Protein AF-U5CSK8-F1 (afdb_monomer_lite)

Secondary structure (DSSP, 8-state):
--HHHHHHHHHHHHHHHHHHHHHTTT-STT--HHHHHHHHHHHHHHHHHHHHHHHHHHHHHHHHHHHHHHHH------------

Radius of gyration: 20.48 Å; chains: 1; bounding box: 51×18×51 Å

Organism: NCBI:txid1388761

Foldseek 3Di:
DDPVVLVVLVVVLVVLLVVQCVVQVNDPVSGDPVSVVVNVVSVVSNVVSVVVVVVVVVVVVVVVVVVCCVPVVDPDPPPPPPPD

Sequence (84 aa):
MNINEIEKNIKRINKEIEEIYWLSGGSEELMTPQMKKRYAYLMLEMLENIYYLYDYLELLESIANYWVIKYLKIDFDLEKESDE

pLDDT: mean 84.99, std 14.25, range [39.59, 98.19]

Structure (mmCIF, N/CA/C/O backbone):
data_AF-U5CSK8-F1
#
_entry.id   AF-U5CSK8-F1
#
loop_
_atom_site.group_PDB
_atom_site.id
_atom_site.type_symbol
_atom_site.label_atom_id
_atom_site.label_alt_id
_atom_site.label_comp_id
_atom_site.label_asym_id
_atom_site.label_entity_id
_atom_site.label_seq_id
_atom_site.pdbx_PDB_ins_code
_atom_site.Cartn_x
_atom_site.Cartn_y
_atom_site.Cartn_z
_atom_site.occupancy
_atom_site.B_iso_or_equiv
_atom_site.auth_seq_id
_atom_site.auth_comp_id
_atom_site.auth_asym_id
_atom_site.auth_atom_id
_atom_site.pdbx_PDB_model_num
ATOM 1 N N . MET A 1 1 ? -5.728 -10.133 9.376 1.00 77.06 1 MET A N 1
ATOM 2 C CA . MET A 1 1 ? -4.416 -9.451 9.453 1.00 77.06 1 MET A CA 1
ATOM 3 C C . MET A 1 1 ? -4.463 -8.448 10.605 1.00 77.06 1 MET A C 1
ATOM 5 O O . MET A 1 1 ? -5.542 -7.926 10.849 1.00 77.06 1 MET A O 1
ATOM 9 N N . ASN A 1 2 ? -3.381 -8.221 11.361 1.00 85.69 2 ASN A N 1
ATOM 10 C CA . ASN A 1 2 ? -3.388 -7.231 12.459 1.00 85.69 2 ASN A CA 1
ATOM 11 C C . ASN A 1 2 ? -2.789 -5.881 12.024 1.00 85.69 2 ASN A C 1
ATOM 13 O O . ASN A 1 2 ? -2.066 -5.821 11.033 1.00 85.69 2 ASN A O 1
ATOM 17 N N . ILE A 1 3 ? -3.042 -4.813 12.790 1.00 85.88 3 ILE A N 1
ATOM 18 C CA . ILE A 1 3 ? -2.633 -3.442 12.431 1.0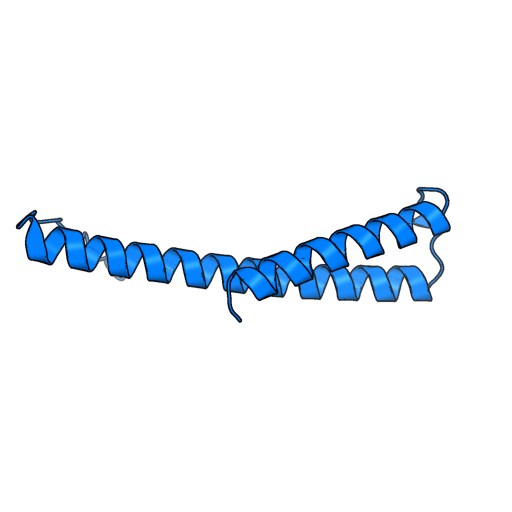0 85.88 3 ILE A CA 1
ATOM 19 C C . ILE A 1 3 ? -1.117 -3.283 12.203 1.00 85.88 3 ILE A C 1
ATOM 21 O O . ILE A 1 3 ? -0.710 -2.581 11.282 1.00 85.88 3 ILE A O 1
ATOM 25 N N . ASN A 1 4 ? -0.273 -3.985 12.969 1.00 90.12 4 ASN A N 1
ATOM 26 C CA . ASN A 1 4 ? 1.186 -3.907 12.819 1.00 90.12 4 ASN A CA 1
ATOM 27 C C . ASN A 1 4 ? 1.656 -4.578 11.520 1.00 90.12 4 ASN A C 1
ATOM 29 O O . ASN A 1 4 ? 2.629 -4.154 10.897 1.00 90.12 4 ASN A O 1
ATOM 33 N N . GLU A 1 5 ? 0.977 -5.651 11.118 1.00 93.06 5 GLU A N 1
ATOM 34 C CA . GLU A 1 5 ? 1.236 -6.344 9.860 1.00 93.06 5 GLU A CA 1
ATOM 35 C C . GLU A 1 5 ? 0.809 -5.489 8.661 1.00 93.06 5 GLU A C 1
ATOM 37 O O . GLU A 1 5 ? 1.590 -5.338 7.723 1.00 93.06 5 GLU A O 1
ATOM 42 N N . ILE A 1 6 ? -0.357 -4.838 8.749 1.00 89.12 6 ILE A N 1
ATOM 43 C CA . ILE A 1 6 ? -0.835 -3.865 7.754 1.00 89.12 6 ILE A CA 1
ATOM 44 C C . ILE A 1 6 ? 0.179 -2.726 7.590 1.00 89.12 6 ILE A C 1
ATOM 46 O O . ILE A 1 6 ? 0.607 -2.421 6.478 1.00 89.12 6 ILE A O 1
ATOM 50 N N . GLU A 1 7 ? 0.638 -2.132 8.694 1.00 90.94 7 GLU A N 1
ATOM 51 C CA . GLU A 1 7 ? 1.621 -1.044 8.662 1.00 90.94 7 GLU A CA 1
ATOM 52 C C . GLU A 1 7 ? 2.939 -1.480 8.003 1.00 90.94 7 GLU A C 1
ATOM 54 O O . GLU A 1 7 ? 3.508 -0.764 7.171 1.00 90.94 7 GLU A O 1
ATOM 59 N N . LYS A 1 8 ? 3.424 -2.679 8.346 1.00 96.00 8 LYS A N 1
ATOM 60 C CA . LYS A 1 8 ? 4.634 -3.252 7.752 1.00 96.00 8 LYS A CA 1
ATOM 61 C C . LYS A 1 8 ? 4.470 -3.470 6.247 1.00 96.00 8 LYS A C 1
ATOM 63 O O . LYS A 1 8 ? 5.398 -3.169 5.491 1.00 96.00 8 LYS A O 1
ATOM 68 N N . ASN A 1 9 ? 3.313 -3.965 5.816 1.00 95.75 9 ASN A N 1
ATOM 69 C CA . ASN A 1 9 ? 3.018 -4.211 4.410 1.00 95.75 9 ASN A CA 1
ATOM 70 C C . ASN A 1 9 ? 2.947 -2.904 3.621 1.00 95.75 9 ASN A C 1
ATOM 72 O O . ASN A 1 9 ? 3.653 -2.777 2.624 1.00 95.75 9 ASN A O 1
ATOM 76 N N . ILE A 1 10 ? 2.215 -1.898 4.107 1.00 94.38 10 ILE A N 1
ATOM 77 C CA . ILE A 1 10 ? 2.118 -0.581 3.456 1.00 94.38 10 ILE A CA 1
ATOM 78 C C . ILE A 1 10 ? 3.506 0.062 3.312 1.00 94.38 10 ILE A C 1
ATOM 80 O O . ILE A 1 10 ? 3.864 0.528 2.230 1.00 94.38 10 ILE A O 1
ATOM 84 N N . LYS A 1 11 ? 4.334 0.031 4.368 1.00 96.88 11 LYS A N 1
ATOM 85 C CA . LYS A 1 11 ? 5.715 0.547 4.318 1.00 96.88 11 LYS A CA 1
ATOM 86 C C . LYS A 1 11 ? 6.563 -0.157 3.259 1.00 96.88 11 LYS A C 1
ATOM 88 O O . LYS A 1 11 ? 7.287 0.507 2.518 1.00 96.88 11 LYS A O 1
ATOM 93 N N . ARG A 1 12 ? 6.481 -1.489 3.176 1.00 98.12 12 ARG A N 1
ATOM 94 C CA . ARG A 1 12 ? 7.189 -2.273 2.152 1.00 98.12 12 ARG A CA 1
ATOM 95 C C . ARG A 1 12 ? 6.692 -1.926 0.746 1.00 98.12 12 ARG A C 1
ATOM 97 O O . ARG A 1 12 ? 7.518 -1.694 -0.130 1.00 98.12 12 ARG A O 1
ATOM 104 N N . ILE A 1 13 ? 5.375 -1.870 0.540 1.00 97.88 13 ILE A N 1
ATOM 105 C CA . ILE A 1 13 ? 4.765 -1.566 -0.761 1.00 97.88 13 ILE A CA 1
ATOM 106 C C . ILE A 1 13 ? 5.219 -0.192 -1.261 1.00 97.88 13 ILE A C 1
ATOM 108 O O . ILE A 1 13 ? 5.677 -0.088 -2.396 1.00 97.88 13 ILE A O 1
ATOM 112 N N . ASN A 1 14 ? 5.162 0.835 -0.408 1.00 96.69 14 ASN A N 1
ATOM 113 C CA . ASN A 1 14 ? 5.598 2.188 -0.767 1.00 96.69 14 ASN A CA 1
ATOM 114 C C . ASN A 1 14 ? 7.061 2.213 -1.208 1.00 96.69 14 ASN A C 1
ATOM 116 O O . ASN A 1 14 ? 7.381 2.784 -2.248 1.00 96.69 14 ASN A O 1
ATOM 120 N N . LYS A 1 15 ? 7.934 1.529 -0.464 1.00 98.19 15 LYS A N 1
ATOM 121 C CA . LYS A 1 15 ? 9.351 1.433 -0.815 1.00 98.19 15 LYS A CA 1
ATOM 122 C C . LYS A 1 15 ? 9.562 0.772 -2.181 1.00 98.19 15 LYS A C 1
ATOM 124 O O . LYS A 1 15 ? 10.347 1.261 -2.983 1.00 98.19 15 LYS A O 1
ATOM 129 N N . GLU A 1 16 ? 8.858 -0.320 -2.470 1.00 97.88 16 GLU A N 1
ATOM 130 C CA . GLU A 1 16 ? 8.990 -0.999 -3.765 1.00 97.88 16 GLU A CA 1
ATOM 131 C C . GLU A 1 16 ? 8.421 -0.175 -4.928 1.00 97.88 16 GLU A C 1
ATOM 133 O O . GLU A 1 16 ? 8.970 -0.199 -6.029 1.00 97.88 16 GLU A O 1
ATOM 138 N N . ILE A 1 17 ? 7.347 0.584 -4.699 1.00 95.31 17 ILE A N 1
ATOM 139 C CA . ILE A 1 17 ? 6.813 1.530 -5.685 1.00 95.31 17 ILE A CA 1
ATOM 140 C C . ILE A 1 17 ? 7.840 2.629 -5.991 1.00 95.31 17 ILE A C 1
ATOM 142 O O . ILE A 1 17 ? 8.075 2.927 -7.164 1.00 95.31 17 ILE A O 1
ATOM 146 N N . GLU A 1 18 ? 8.484 3.194 -4.966 1.00 95.81 18 GLU A N 1
ATOM 147 C CA . GLU A 1 18 ? 9.563 4.173 -5.139 1.00 95.81 18 GLU A CA 1
ATOM 148 C C . GLU A 1 18 ? 10.741 3.583 -5.922 1.00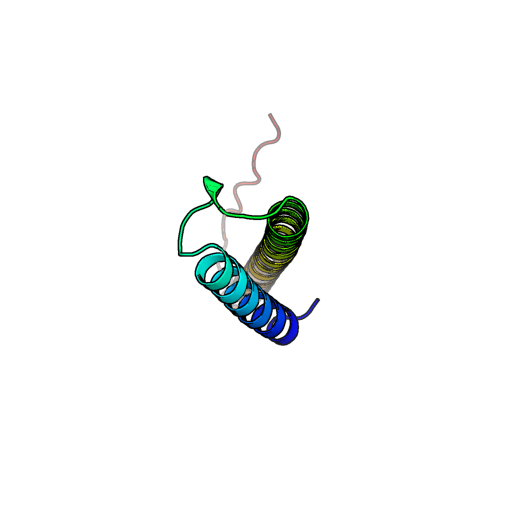 95.81 18 GLU A C 1
ATOM 150 O O . GLU A 1 18 ? 11.248 4.225 -6.840 1.00 95.81 18 GLU A O 1
ATOM 155 N N . GLU A 1 19 ? 11.153 2.351 -5.615 1.00 97.31 19 GLU A N 1
ATOM 156 C CA . GLU A 1 19 ? 12.211 1.652 -6.352 1.00 97.31 19 GLU A CA 1
ATOM 157 C C . GLU A 1 19 ? 11.849 1.473 -7.835 1.00 97.31 19 GLU A C 1
ATOM 159 O O . GLU A 1 19 ? 12.676 1.750 -8.705 1.00 97.31 19 GLU A O 1
ATOM 164 N N . ILE A 1 20 ? 10.611 1.077 -8.151 1.00 95.12 20 ILE A N 1
ATOM 165 C CA . ILE A 1 20 ? 10.135 0.965 -9.540 1.00 95.12 20 ILE A CA 1
ATOM 166 C C . ILE A 1 20 ? 10.171 2.325 -10.243 1.00 95.12 20 ILE A C 1
ATOM 168 O O . ILE A 1 20 ? 10.653 2.408 -11.373 1.00 95.12 20 ILE A O 1
ATOM 172 N N . TYR A 1 21 ? 9.692 3.380 -9.582 1.00 91.00 21 TYR A N 1
ATOM 173 C CA . TYR A 1 21 ? 9.682 4.734 -10.133 1.00 91.00 21 TYR A CA 1
ATOM 174 C C . TYR A 1 21 ? 11.102 5.243 -10.415 1.00 91.00 21 TYR A C 1
ATOM 176 O O . TYR A 1 21 ? 11.373 5.784 -11.487 1.00 91.00 21 TYR A O 1
ATOM 184 N N . TRP A 1 22 ? 12.042 5.012 -9.496 1.00 96.44 22 TRP A N 1
ATOM 185 C CA . TRP A 1 22 ? 13.451 5.346 -9.698 1.00 96.44 22 TRP A CA 1
ATOM 186 C C . TRP A 1 22 ? 14.074 4.569 -10.858 1.00 96.44 22 TRP A C 1
ATOM 188 O O . TRP A 1 22 ? 14.750 5.162 -11.700 1.00 96.44 22 TRP A O 1
ATOM 198 N N . LEU A 1 23 ? 13.828 3.258 -10.939 1.00 95.88 23 LEU A N 1
ATOM 199 C CA . LEU A 1 23 ? 14.358 2.411 -12.011 1.00 95.88 23 LEU A CA 1
ATOM 200 C C . LEU A 1 23 ? 13.792 2.765 -13.390 1.00 95.88 23 LEU A C 1
ATOM 202 O O . LEU A 1 23 ? 14.466 2.542 -14.394 1.00 95.88 23 LEU A O 1
ATOM 206 N N . SER A 1 24 ? 12.583 3.323 -13.452 1.00 93.12 24 SER A N 1
ATOM 207 C CA . SER A 1 24 ? 11.976 3.790 -14.698 1.00 93.12 24 SER A CA 1
ATOM 208 C C . SER A 1 24 ? 12.342 5.238 -15.045 1.00 93.12 24 SER A C 1
ATOM 210 O O . SER A 1 24 ? 11.778 5.811 -15.972 1.00 93.12 24 SER A O 1
ATOM 212 N N . GLY A 1 25 ? 13.264 5.871 -14.311 1.00 91.94 25 GLY A N 1
ATOM 213 C CA . GLY A 1 25 ? 13.628 7.273 -14.541 1.00 91.94 25 GLY A CA 1
ATOM 214 C C . GLY A 1 25 ? 12.479 8.248 -14.268 1.00 91.94 25 GLY A C 1
ATOM 215 O O . GLY A 1 25 ? 12.448 9.338 -14.834 1.00 91.94 25 GLY A O 1
ATOM 216 N N . GLY A 1 26 ? 11.519 7.846 -13.435 1.00 88.00 26 GLY A N 1
ATOM 217 C CA . GLY A 1 26 ? 10.351 8.638 -13.071 1.00 88.00 26 GLY A CA 1
ATOM 218 C C . GLY A 1 26 ? 9.244 8.685 -14.126 1.00 88.00 26 GLY A C 1
ATOM 219 O O . GLY A 1 26 ? 8.361 9.531 -14.033 1.00 88.00 26 GLY A O 1
ATOM 220 N N . SER A 1 27 ? 9.270 7.805 -15.133 1.00 90.00 27 SER A N 1
ATOM 221 C CA . SER A 1 27 ? 8.220 7.730 -16.157 1.00 90.00 27 SER A CA 1
ATOM 222 C C . SER A 1 27 ? 7.639 6.325 -16.273 1.00 90.00 27 SER A C 1
ATOM 224 O O . SER A 1 27 ? 8.370 5.334 -16.306 1.00 90.00 27 SER A O 1
ATOM 226 N N . GLU A 1 28 ? 6.314 6.227 -16.371 1.00 83.00 28 GLU A N 1
ATOM 227 C CA . GLU A 1 28 ? 5.616 4.964 -16.636 1.00 83.00 28 GLU A CA 1
ATOM 228 C C . GLU A 1 28 ? 5.900 4.435 -18.053 1.00 83.00 28 GLU A C 1
ATOM 230 O O . GLU A 1 28 ? 5.939 3.224 -18.289 1.00 83.00 28 GLU A O 1
ATOM 235 N N . GLU A 1 29 ? 6.150 5.329 -19.012 1.00 91.50 29 GLU A N 1
ATOM 236 C CA . GLU A 1 29 ? 6.474 4.962 -20.396 1.00 91.50 29 GLU A CA 1
ATOM 237 C C . GLU A 1 29 ? 7.789 4.181 -20.481 1.00 91.50 29 GLU A C 1
ATOM 239 O O . GLU A 1 29 ? 7.948 3.308 -21.333 1.00 91.50 29 GLU A O 1
ATOM 244 N N . LEU A 1 30 ? 8.700 4.460 -19.548 1.00 94.31 30 LEU A N 1
ATOM 245 C CA . LEU A 1 30 ? 10.007 3.824 -19.433 1.00 94.31 30 LEU A CA 1
ATOM 246 C C . LEU A 1 30 ? 9.982 2.554 -18.566 1.00 94.31 30 LEU A C 1
ATOM 248 O O . LEU A 1 30 ? 10.998 1.867 -18.454 1.00 94.31 30 LEU A O 1
ATOM 252 N N . MET A 1 31 ? 8.842 2.204 -17.961 1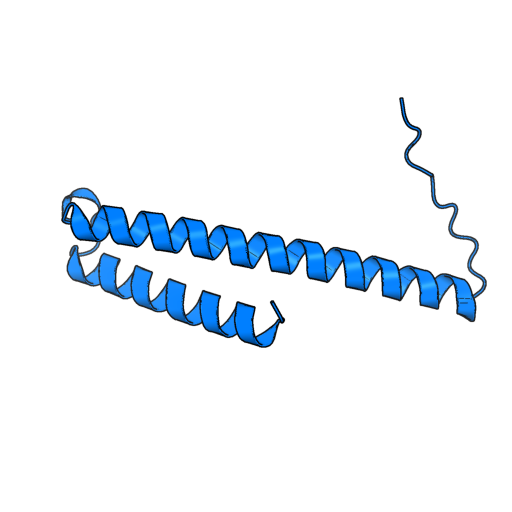.00 95.06 31 MET A N 1
ATOM 253 C CA . MET A 1 31 ? 8.718 0.958 -17.207 1.00 95.06 31 MET A CA 1
ATOM 254 C C . MET A 1 31 ? 8.730 -0.248 -18.145 1.00 95.06 31 MET A C 1
ATOM 256 O O . MET A 1 31 ? 7.956 -0.337 -19.102 1.00 95.06 31 MET A O 1
ATOM 260 N N . THR A 1 32 ? 9.546 -1.244 -17.805 1.00 96.44 32 THR A N 1
ATOM 261 C CA . THR A 1 32 ? 9.504 -2.540 -18.487 1.00 96.44 32 THR A CA 1
ATOM 262 C C . THR A 1 32 ? 8.163 -3.243 -18.236 1.00 96.44 32 THR A C 1
ATOM 264 O O . THR A 1 32 ? 7.497 -2.987 -17.225 1.00 96.44 32 THR A O 1
ATOM 267 N N . PRO A 1 33 ? 7.756 -4.195 -19.093 1.00 96.00 33 PRO A N 1
ATOM 268 C CA . PRO A 1 33 ? 6.559 -4.996 -18.842 1.00 96.00 33 PRO A CA 1
ATOM 269 C C . PRO A 1 33 ? 6.564 -5.689 -17.468 1.00 96.00 33 PRO A C 1
ATOM 271 O O . PRO A 1 33 ? 5.520 -5.789 -16.823 1.00 96.00 33 PRO A O 1
ATOM 274 N N . GLN A 1 34 ? 7.732 -6.132 -16.981 1.00 94.81 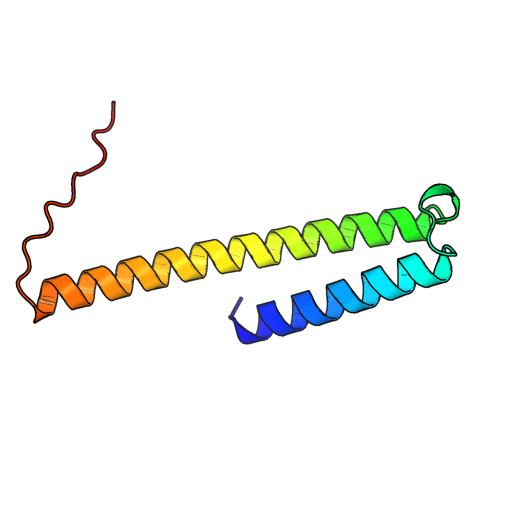34 GLN A N 1
ATOM 275 C CA . GLN A 1 34 ? 7.855 -6.723 -15.646 1.00 94.81 34 GLN A CA 1
ATOM 276 C C . GLN A 1 34 ? 7.612 -5.698 -14.530 1.00 94.81 34 GLN A C 1
ATOM 278 O O . GLN A 1 34 ? 6.932 -6.028 -13.559 1.00 94.81 34 GLN A O 1
ATOM 283 N N . MET A 1 35 ? 8.113 -4.466 -14.672 1.00 94.25 35 MET A N 1
ATOM 284 C CA . MET A 1 35 ? 7.861 -3.381 -13.715 1.00 94.25 35 MET A CA 1
ATOM 285 C C . MET A 1 35 ? 6.374 -3.047 -13.637 1.00 94.25 35 MET A C 1
ATOM 287 O O . MET A 1 35 ? 5.825 -3.024 -12.541 1.00 94.25 35 MET A O 1
ATOM 291 N N . LYS A 1 36 ? 5.699 -2.894 -14.784 1.00 90.12 36 LYS A N 1
ATOM 292 C CA . LYS A 1 36 ? 4.249 -2.632 -14.831 1.00 90.12 36 LYS A CA 1
ATOM 293 C C . LYS A 1 36 ? 3.453 -3.746 -14.157 1.00 90.12 36 LYS A C 1
ATOM 295 O O . LYS A 1 36 ? 2.566 -3.484 -13.348 1.00 90.12 36 LYS A O 1
ATOM 300 N N . LYS A 1 37 ? 3.819 -5.003 -14.430 1.00 94.12 37 LYS A N 1
ATOM 301 C CA . LYS A 1 37 ? 3.213 -6.167 -13.776 1.00 94.12 37 LYS A CA 1
ATOM 302 C C . LYS A 1 37 ? 3.429 -6.141 -12.259 1.00 94.12 37 LYS A C 1
ATOM 304 O O . LYS A 1 37 ? 2.481 -6.375 -11.517 1.00 94.12 37 LYS A O 1
ATOM 309 N N . ARG A 1 38 ? 4.647 -5.849 -11.782 1.00 95.38 38 ARG A N 1
ATOM 310 C CA . ARG A 1 38 ? 4.933 -5.760 -10.339 1.00 95.38 38 ARG A CA 1
ATOM 311 C C . ARG A 1 38 ? 4.179 -4.605 -9.687 1.00 95.38 38 ARG A C 1
ATOM 313 O O . ARG A 1 38 ? 3.583 -4.820 -8.639 1.00 95.38 38 ARG A O 1
ATOM 320 N N . TYR A 1 39 ? 4.156 -3.437 -10.322 1.00 90.56 39 TYR A N 1
ATOM 321 C CA . TYR A 1 39 ? 3.415 -2.269 -9.859 1.00 90.56 39 TYR A CA 1
ATOM 322 C C . TYR A 1 39 ? 1.924 -2.589 -9.688 1.00 90.56 39 TYR A C 1
ATOM 324 O O . TYR A 1 39 ? 1.366 -2.351 -8.624 1.00 90.56 39 TYR A O 1
ATOM 332 N N . ALA A 1 40 ? 1.296 -3.240 -10.673 1.00 93.31 40 ALA A N 1
ATOM 333 C CA . ALA A 1 40 ? -0.101 -3.662 -10.569 1.00 93.31 40 ALA A CA 1
ATOM 334 C C . ALA A 1 40 ? -0.356 -4.615 -9.384 1.00 93.31 40 ALA A C 1
ATOM 336 O O . ALA A 1 40 ? -1.329 -4.435 -8.656 1.00 93.31 40 ALA A O 1
ATOM 337 N N . TYR A 1 41 ? 0.525 -5.594 -9.139 1.00 96.88 41 TYR A N 1
ATOM 338 C CA . TYR A 1 41 ? 0.398 -6.465 -7.961 1.00 96.88 41 TYR A CA 1
ATOM 339 C C . TYR A 1 41 ? 0.540 -5.706 -6.643 1.00 96.88 41 TYR A C 1
ATOM 341 O O . TYR A 1 41 ? -0.203 -5.980 -5.707 1.00 96.88 41 TYR A O 1
ATOM 349 N N . LEU A 1 42 ? 1.470 -4.754 -6.572 1.00 94.31 42 LEU A N 1
ATOM 350 C CA . LEU A 1 42 ? 1.657 -3.909 -5.394 1.00 94.31 42 LEU A CA 1
ATOM 351 C C . LEU A 1 42 ? 0.418 -3.048 -5.116 1.00 94.31 42 LEU A C 1
ATOM 353 O O . LEU A 1 42 ? 0.030 -2.903 -3.961 1.00 94.31 42 LEU A O 1
ATOM 357 N N . MET A 1 43 ? -0.243 -2.544 -6.162 1.00 91.69 43 MET A N 1
ATOM 358 C CA . MET A 1 43 ? -1.508 -1.815 -6.024 1.00 91.69 43 MET A CA 1
ATOM 359 C C . MET A 1 43 ? -2.644 -2.711 -5.518 1.00 91.69 43 MET A C 1
ATOM 361 O O . MET A 1 43 ? -3.405 -2.288 -4.653 1.00 91.69 43 MET A O 1
ATOM 365 N N . LEU A 1 44 ? -2.746 -3.954 -6.003 1.00 93.31 44 LEU A N 1
ATOM 366 C CA . LEU A 1 44 ? -3.729 -4.920 -5.493 1.00 93.31 44 LEU A CA 1
ATOM 367 C C . LEU A 1 44 ? -3.489 -5.251 -4.016 1.00 93.31 44 LEU A C 1
ATOM 369 O O . LEU A 1 44 ? -4.430 -5.277 -3.229 1.00 93.31 44 LEU A O 1
ATOM 373 N N . GLU A 1 45 ? -2.232 -5.449 -3.628 1.00 93.31 45 GLU A N 1
ATOM 374 C CA . GLU A 1 45 ? -1.875 -5.705 -2.235 1.00 93.31 45 GLU A CA 1
ATOM 375 C C . GLU A 1 45 ? -2.156 -4.487 -1.340 1.00 93.31 45 GLU A C 1
ATOM 377 O O . GLU A 1 45 ? -2.636 -4.634 -0.216 1.00 93.31 45 GLU A O 1
ATOM 382 N N . MET A 1 46 ? -1.907 -3.270 -1.837 1.00 92.94 46 MET A N 1
ATOM 383 C CA . MET A 1 46 ? -2.252 -2.037 -1.126 1.00 92.94 46 MET A CA 1
ATOM 384 C C . MET A 1 46 ? -3.761 -1.950 -0.879 1.00 92.94 46 MET A C 1
ATOM 386 O O . MET A 1 46 ? -4.179 -1.642 0.235 1.00 92.94 46 MET A O 1
ATOM 390 N N . LEU A 1 47 ? -4.573 -2.259 -1.896 1.00 90.00 47 LEU A N 1
ATOM 391 C CA . LEU A 1 47 ? -6.030 -2.279 -1.772 1.00 90.00 47 LEU A CA 1
ATOM 392 C C . LEU A 1 47 ? -6.485 -3.280 -0.712 1.00 90.00 47 LEU A C 1
ATOM 394 O O . LEU A 1 47 ? -7.263 -2.908 0.160 1.00 90.00 47 LEU A O 1
ATOM 398 N N . GLU A 1 48 ? -5.966 -4.508 -0.729 1.00 91.88 48 GLU A N 1
ATOM 399 C CA . GLU A 1 48 ? -6.285 -5.520 0.285 1.00 91.88 48 GLU A CA 1
ATOM 400 C C . GLU A 1 48 ? -5.984 -5.016 1.708 1.00 91.88 48 GLU A C 1
ATOM 402 O O . GLU A 1 48 ? -6.825 -5.128 2.598 1.00 91.88 48 GLU A O 1
ATOM 407 N N . ASN A 1 49 ? -4.825 -4.384 1.924 1.00 92.31 49 ASN A N 1
ATOM 408 C CA . ASN A 1 49 ? -4.460 -3.818 3.228 1.00 92.31 49 ASN A CA 1
ATOM 409 C C . ASN A 1 49 ? -5.397 -2.680 3.671 1.00 92.31 49 ASN A C 1
ATOM 411 O O . ASN A 1 49 ? -5.731 -2.596 4.854 1.00 92.31 49 ASN A O 1
ATOM 415 N N . ILE A 1 50 ? -5.833 -1.821 2.743 1.00 87.69 50 ILE A N 1
ATOM 416 C CA . ILE A 1 50 ? -6.795 -0.743 3.024 1.00 87.69 50 ILE A CA 1
ATOM 417 C C . ILE A 1 50 ? -8.170 -1.319 3.378 1.00 87.69 50 ILE A C 1
ATOM 419 O O . ILE A 1 50 ? -8.777 -0.856 4.341 1.00 87.69 50 ILE A O 1
ATOM 423 N N . TYR A 1 51 ? -8.639 -2.344 2.659 1.00 89.25 51 TYR A N 1
ATOM 424 C CA . TYR A 1 51 ? -9.899 -3.024 2.978 1.00 89.25 51 TYR A CA 1
ATOM 425 C C . TYR A 1 51 ? -9.873 -3.614 4.389 1.00 89.25 51 TYR A C 1
ATOM 427 O O . TYR A 1 51 ? -10.756 -3.324 5.189 1.00 89.25 51 TYR A O 1
ATOM 435 N N . TYR A 1 52 ? -8.810 -4.339 4.752 1.00 89.62 52 TYR A N 1
ATOM 436 C CA . TYR A 1 52 ? -8.673 -4.854 6.117 1.00 89.62 52 TYR A CA 1
ATOM 437 C C . TYR A 1 52 ? -8.624 -3.753 7.180 1.00 89.62 52 TYR A C 1
ATOM 439 O O . TYR A 1 52 ? -9.102 -3.959 8.295 1.00 89.62 52 TYR A O 1
ATOM 447 N N . LEU A 1 53 ? -8.020 -2.602 6.871 1.00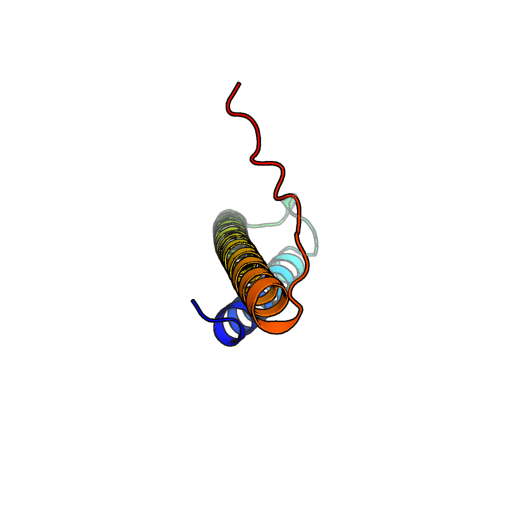 88.38 53 LEU A N 1
ATOM 448 C CA . LEU A 1 53 ? -7.991 -1.469 7.792 1.00 88.38 53 LEU A CA 1
ATOM 449 C C . LEU A 1 53 ? -9.394 -0.892 8.008 1.00 88.38 53 LEU A C 1
ATOM 451 O O . LEU A 1 53 ? -9.732 -0.561 9.141 1.00 88.38 53 LEU A O 1
ATOM 455 N N . TYR A 1 54 ? -10.196 -0.790 6.948 1.00 88.19 54 TYR A N 1
ATOM 456 C CA . TYR A 1 54 ? -11.578 -0.325 7.031 1.00 88.19 54 TYR A CA 1
ATOM 457 C C . TYR A 1 54 ? -12.433 -1.256 7.900 1.00 88.19 54 TYR A C 1
ATOM 459 O O . TYR A 1 54 ? -12.987 -0.794 8.896 1.00 88.19 54 TYR A O 1
ATOM 467 N N . ASP A 1 55 ? -12.422 -2.564 7.620 1.00 85.19 55 ASP A N 1
ATOM 468 C CA . ASP A 1 55 ? -13.146 -3.571 8.413 1.00 85.19 55 ASP A CA 1
ATOM 469 C C . ASP A 1 55 ? -12.732 -3.529 9.895 1.00 85.19 55 ASP A C 1
ATOM 471 O O . ASP A 1 55 ? -13.541 -3.681 10.814 1.00 85.19 55 ASP A O 1
ATOM 475 N N . TYR A 1 56 ? -11.438 -3.312 10.151 1.00 85.00 56 TYR A N 1
ATOM 476 C CA . TYR A 1 56 ? -10.916 -3.197 11.507 1.00 85.00 56 TYR A CA 1
ATOM 477 C C . TYR A 1 56 ? -11.431 -1.944 12.229 1.00 85.00 56 TYR A C 1
ATOM 479 O O . TYR A 1 56 ? -11.759 -2.015 13.415 1.00 85.00 56 TYR A O 1
ATOM 487 N N . LEU A 1 57 ? -11.503 -0.802 11.541 1.00 84.62 57 LEU A N 1
ATOM 488 C CA . LEU A 1 57 ? -12.033 0.441 12.106 1.00 84.62 57 LEU A CA 1
ATOM 489 C C . LEU A 1 57 ? -13.534 0.337 12.398 1.00 84.62 57 LEU A C 1
ATOM 491 O O . LEU A 1 57 ? -13.952 0.736 13.483 1.00 84.62 57 LEU A O 1
ATOM 495 N N . GLU A 1 58 ? -14.311 -0.261 11.494 1.00 86.38 58 GLU A N 1
ATOM 496 C CA . GLU A 1 58 ? -15.746 -0.507 11.683 1.00 86.38 58 GLU A CA 1
ATOM 497 C C . GLU A 1 58 ? -16.007 -1.390 12.917 1.00 86.38 58 GLU A C 1
ATOM 499 O O . GLU A 1 58 ? -16.852 -1.086 13.764 1.00 86.38 58 GLU A O 1
ATOM 504 N N . LEU A 1 59 ? -15.210 -2.450 13.095 1.00 85.31 59 LEU A N 1
ATOM 505 C CA . LEU A 1 59 ? -15.287 -3.296 14.285 1.00 85.31 59 LEU A CA 1
ATOM 506 C C . LEU A 1 59 ? -14.975 -2.515 15.572 1.00 85.31 59 LEU A C 1
ATOM 508 O O . LEU A 1 59 ? -15.658 -2.696 16.583 1.00 85.31 59 LEU A O 1
ATOM 512 N N . LEU A 1 60 ? -13.946 -1.662 15.562 1.00 83.75 60 LEU A N 1
ATOM 513 C CA . LEU A 1 60 ? -13.598 -0.841 16.725 1.00 83.75 60 LEU A CA 1
ATOM 514 C C . LEU A 1 60 ? -14.701 0.158 17.074 1.00 83.75 60 LEU A C 1
ATOM 516 O O . LEU A 1 60 ? -14.996 0.326 18.257 1.00 83.75 60 LEU A O 1
ATOM 520 N N . GLU A 1 61 ? -15.315 0.788 16.074 1.00 84.50 61 GLU A N 1
ATOM 521 C CA . GLU A 1 61 ? -16.457 1.681 16.259 1.00 84.50 61 GLU A CA 1
ATOM 522 C C . GLU A 1 61 ? -17.645 0.935 16.877 1.00 84.50 61 GLU A C 1
ATOM 524 O O . GLU A 1 61 ? -18.171 1.361 17.904 1.00 84.50 61 GLU A O 1
ATOM 529 N N . SER A 1 62 ? -18.005 -0.231 16.335 1.00 84.44 62 SER A N 1
ATOM 530 C CA . SER A 1 62 ? -19.072 -1.080 16.878 1.00 84.44 62 SER A CA 1
ATOM 531 C C . SER A 1 62 ? -18.814 -1.478 18.338 1.00 84.44 62 SER A C 1
ATOM 533 O O . SER A 1 62 ? -19.692 -1.355 19.200 1.00 84.44 62 SER A O 1
ATOM 535 N N . ILE A 1 63 ? -17.579 -1.879 18.662 1.00 86.50 63 ILE A N 1
ATOM 536 C CA . ILE A 1 63 ? -17.172 -2.209 20.034 1.00 86.50 63 ILE A CA 1
ATOM 537 C C . ILE A 1 63 ? -17.254 -0.975 20.942 1.00 86.50 63 ILE A C 1
ATOM 539 O O . ILE A 1 63 ? -17.768 -1.072 22.059 1.00 86.50 63 ILE A O 1
ATOM 543 N N . ALA A 1 64 ? -16.756 0.178 20.492 1.00 84.00 64 ALA A N 1
ATOM 544 C CA . ALA A 1 64 ? -16.807 1.421 21.254 1.00 84.00 64 ALA A CA 1
ATOM 545 C C . ALA A 1 64 ? -18.258 1.833 21.540 1.00 84.00 64 ALA A C 1
ATOM 547 O O . ALA A 1 64 ? -18.602 2.085 22.697 1.00 84.00 64 ALA A O 1
ATOM 548 N N . ASN A 1 65 ? -19.119 1.800 20.522 1.00 81.81 65 ASN A N 1
ATOM 549 C CA . ASN A 1 65 ? -20.544 2.097 20.627 1.00 81.81 65 ASN A CA 1
ATOM 550 C C . ASN A 1 65 ? -21.241 1.160 21.622 1.00 81.81 65 ASN A C 1
ATOM 552 O O . ASN A 1 65 ? -21.946 1.629 22.517 1.00 81.81 65 ASN A O 1
ATOM 556 N N . TYR A 1 66 ? -20.976 -0.149 21.557 1.00 84.38 66 TYR A N 1
ATOM 557 C CA . TYR A 1 66 ? -21.506 -1.116 22.524 1.00 84.38 66 TYR A CA 1
ATOM 558 C C . TYR A 1 66 ? -21.140 -0.757 23.973 1.00 84.38 66 TYR A C 1
ATOM 560 O O . TYR A 1 66 ? -22.000 -0.771 24.861 1.00 84.38 66 TYR A O 1
ATOM 568 N N . TRP A 1 67 ? -19.875 -0.419 24.239 1.00 86.75 67 TRP A N 1
ATOM 569 C CA . TRP A 1 67 ? -19.427 -0.087 25.594 1.00 86.75 67 TRP A CA 1
ATOM 570 C C . TRP A 1 67 ? -19.966 1.259 26.088 1.00 86.75 67 TRP A C 1
ATOM 572 O O . TRP A 1 67 ? -20.327 1.366 27.264 1.00 86.75 67 TRP A O 1
ATOM 582 N N . VAL A 1 68 ? -20.071 2.254 25.202 1.00 78.50 68 VAL A N 1
ATOM 583 C CA . VAL A 1 68 ? -20.706 3.553 25.476 1.00 78.50 68 VAL A CA 1
ATOM 584 C C . VAL A 1 68 ? -22.163 3.355 25.892 1.00 78.50 68 VAL A C 1
ATOM 586 O O . VAL A 1 68 ? -22.541 3.790 26.980 1.00 78.50 68 VAL A O 1
ATOM 589 N N . ILE A 1 69 ? -22.956 2.627 25.101 1.00 79.31 69 ILE A N 1
ATOM 590 C CA . ILE A 1 69 ? -24.364 2.326 25.409 1.00 79.31 69 ILE A CA 1
ATOM 591 C C . ILE A 1 69 ? -24.474 1.603 26.759 1.00 79.31 69 ILE A C 1
ATOM 593 O O . ILE A 1 69 ? -25.238 2.009 27.639 1.00 79.31 69 ILE A O 1
ATOM 597 N N . LYS A 1 70 ? -23.661 0.558 26.964 1.00 78.50 70 LYS A N 1
ATOM 598 C CA . LYS A 1 70 ? -23.720 -0.291 28.160 1.00 78.50 70 LYS A CA 1
ATOM 599 C C . LYS A 1 70 ? -23.448 0.463 29.460 1.00 78.50 70 LYS A C 1
ATOM 601 O O . LYS A 1 70 ? -24.108 0.193 30.464 1.00 78.50 70 LYS A O 1
ATOM 606 N N . TYR A 1 71 ? -22.454 1.348 29.474 1.00 81.12 71 TYR A N 1
ATOM 607 C CA . TYR A 1 71 ? -21.990 1.975 30.715 1.00 81.12 71 TYR A CA 1
ATOM 608 C C . TYR A 1 71 ? -22.486 3.400 30.922 1.00 81.12 71 TYR A C 1
ATOM 610 O O . TYR A 1 71 ? -22.602 3.820 32.073 1.00 81.12 71 TYR A O 1
ATOM 618 N N . LEU A 1 72 ? -22.811 4.128 29.854 1.00 77.69 72 LEU A N 1
ATOM 619 C CA . LEU A 1 72 ? -23.273 5.512 29.960 1.00 77.69 72 LEU A CA 1
ATOM 620 C C . LEU A 1 72 ? -24.801 5.648 29.922 1.00 77.69 72 LEU A C 1
ATOM 622 O O . LEU A 1 72 ? -25.292 6.750 30.140 1.00 77.69 72 LEU A O 1
ATOM 626 N N . LYS A 1 73 ? -25.555 4.550 29.722 1.00 67.69 73 LYS A N 1
ATOM 627 C CA . LYS A 1 73 ? -27.033 4.548 29.627 1.00 67.69 73 LYS A CA 1
ATOM 628 C C . LYS A 1 73 ? -27.564 5.620 28.663 1.00 67.69 73 LYS A C 1
ATOM 630 O O . LYS A 1 73 ? -28.588 6.244 28.926 1.00 67.69 73 LYS A O 1
ATOM 635 N N . ILE A 1 74 ? -26.828 5.870 27.585 1.00 61.53 74 ILE A N 1
ATOM 636 C CA . ILE A 1 74 ? -27.254 6.789 26.535 1.00 61.53 74 ILE A CA 1
ATOM 637 C C . ILE A 1 74 ? -28.159 5.979 25.608 1.00 61.53 74 ILE A C 1
ATOM 639 O O . ILE A 1 74 ? -27.689 5.015 25.001 1.00 61.53 74 ILE A O 1
ATOM 643 N N . ASP A 1 75 ? -29.438 6.355 25.528 1.00 58.31 75 ASP A N 1
ATOM 644 C CA . ASP A 1 75 ? -30.334 5.908 24.460 1.00 58.31 75 ASP A CA 1
ATOM 645 C C . ASP A 1 75 ? -29.845 6.562 23.165 1.00 58.31 75 ASP A C 1
ATOM 647 O O . ASP A 1 75 ? -30.213 7.685 22.826 1.00 58.31 75 ASP A O 1
ATOM 651 N N . PHE A 1 76 ? -28.927 5.890 22.473 1.00 56.62 76 PHE A N 1
ATOM 652 C CA . PHE A 1 76 ? -28.744 6.152 21.058 1.00 56.62 76 PHE A CA 1
ATOM 653 C C . PHE A 1 76 ? -29.983 5.583 20.376 1.00 56.62 76 PHE A C 1
ATOM 655 O O . PHE A 1 76 ? -30.149 4.361 20.335 1.00 56.62 76 PHE A O 1
ATOM 662 N N . ASP A 1 77 ? -30.841 6.460 19.851 1.00 56.06 77 ASP A N 1
ATOM 663 C CA . ASP A 1 77 ? -31.701 6.111 18.725 1.00 56.06 77 ASP A CA 1
ATOM 664 C C . ASP A 1 77 ? -30.756 5.676 17.602 1.00 56.06 77 ASP A C 1
ATOM 666 O O . ASP A 1 77 ? -30.289 6.468 16.786 1.00 56.06 77 ASP A O 1
ATOM 670 N N . LEU A 1 78 ? -30.384 4.396 17.630 1.00 57.50 78 LEU A N 1
ATOM 671 C CA . LEU A 1 78 ? -29.903 3.675 16.474 1.00 57.50 78 LEU A CA 1
ATOM 672 C C . LEU A 1 78 ? -31.094 3.707 15.527 1.00 57.50 78 LEU A C 1
ATOM 674 O O . LEU A 1 78 ? -31.947 2.816 15.574 1.00 57.50 78 LEU A O 1
ATOM 678 N N . GLU A 1 79 ? -31.191 4.780 14.737 1.00 53.44 79 GLU A N 1
ATOM 679 C CA . GLU A 1 79 ? -31.892 4.765 13.467 1.00 53.44 79 GLU A CA 1
ATOM 680 C C . GLU A 1 79 ? -31.320 3.559 12.733 1.00 53.44 79 GLU A C 1
ATOM 682 O O . GLU A 1 79 ? -30.254 3.597 12.123 1.00 53.44 79 GLU A O 1
ATOM 687 N N . LYS A 1 80 ? -31.997 2.424 12.924 1.00 50.94 80 LYS A N 1
ATOM 688 C CA . LYS A 1 80 ? -31.934 1.300 12.020 1.00 50.94 80 LYS A CA 1
ATOM 689 C C . LYS A 1 80 ? -32.147 1.942 10.672 1.00 50.94 80 LYS A C 1
ATOM 691 O O . LYS A 1 80 ? -33.22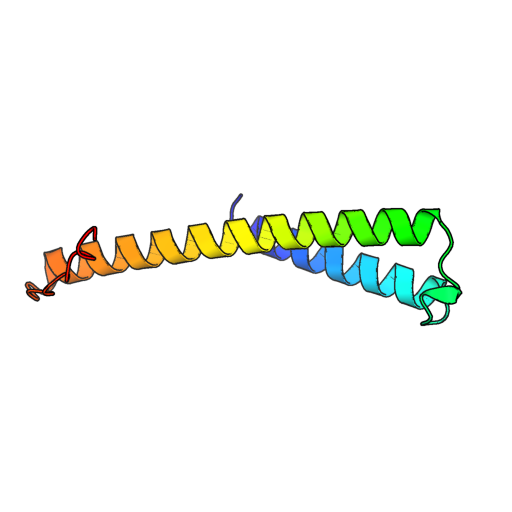1 2.505 10.455 1.00 50.94 80 LYS A O 1
ATOM 696 N N . GLU A 1 81 ? -31.119 1.896 9.834 1.00 47.88 81 GLU A N 1
ATOM 697 C CA . GLU A 1 81 ? -31.298 2.012 8.401 1.00 47.88 81 GLU A CA 1
ATOM 698 C C . GLU A 1 81 ? -32.552 1.205 8.081 1.00 47.88 81 GLU A C 1
ATOM 700 O O . GLU A 1 81 ? -32.633 -0.005 8.315 1.00 47.88 81 GLU A O 1
ATOM 705 N N . SER A 1 82 ? -33.608 1.938 7.750 1.00 43.56 82 SER A N 1
ATOM 706 C CA . SER A 1 82 ? -34.820 1.361 7.234 1.00 43.56 82 SER A CA 1
ATOM 707 C C . SER A 1 82 ? -34.396 0.680 5.949 1.00 43.56 82 SER A C 1
ATOM 709 O O . SER A 1 82 ? -34.022 1.366 4.999 1.00 43.56 82 SER A O 1
ATOM 711 N N . ASP A 1 83 ? -34.414 -0.650 5.960 1.00 45.91 83 ASP A N 1
ATOM 712 C CA . ASP A 1 83 ? -34.496 -1.452 4.750 1.00 45.91 83 ASP A CA 1
ATOM 713 C C . ASP A 1 83 ? -35.724 -0.962 3.952 1.00 45.91 83 ASP A C 1
ATOM 715 O O . ASP A 1 83 ? -36.854 -1.395 4.200 1.00 45.91 83 ASP A O 1
ATOM 719 N N . GLU A 1 84 ? -35.501 -0.019 3.037 1.00 39.59 84 GLU A N 1
ATOM 720 C CA . GLU A 1 84 ? -36.298 0.192 1.823 1.00 39.59 84 GLU A CA 1
ATOM 721 C C . GLU A 1 84 ? -35.446 -0.131 0.593 1.00 39.59 84 GLU A C 1
ATOM 723 O O . GLU A 1 84 ? -34.313 0.395 0.485 1.00 39.59 84 GLU A O 1
#